Protein AF-A0A383U5Z1-F1 (afdb_monomer_lite)

Secondary structure (DSSP, 8-state):
------EEEE-TTS-EEEEE--HHHHHHHHHHHHHHHHHHH----HHHHHHHHHHHHHHHTT----HHHHHHHHHHHH--

Organism: NCBI:txid2497989

InterPro domains:
  IPR049537 Antitoxin RelB-like [PF18506] (5-36)

Sequence (80 aa):
MVTGNHQFITDNNGTPLSVVIPIQQYNEIIEIVEQYNRESKFKPTPEEMESLEISNQQIIEGKTISSMDLSKRLKDKYGS

Structure (mmCIF, N/CA/C/O backbone):
data_AF-A0A383U5Z1-F1
#
_entry.id   AF-A0A383U5Z1-F1
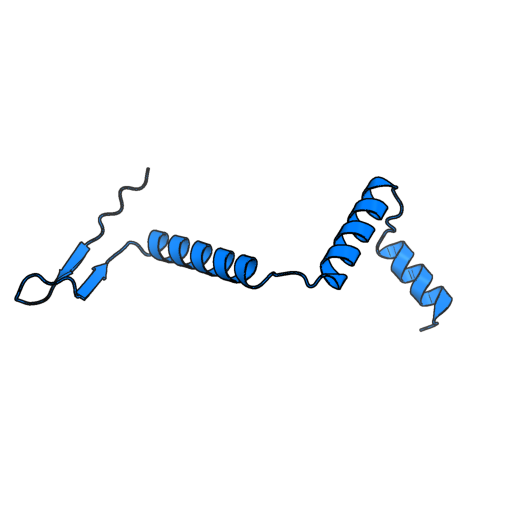#
loop_
_atom_site.group_PDB
_atom_site.id
_atom_site.type_symbol
_atom_site.label_atom_id
_atom_site.label_alt_id
_atom_site.label_comp_id
_atom_site.label_asym_id
_atom_site.label_entity_id
_atom_site.label_seq_id
_atom_site.pdbx_PDB_ins_code
_atom_site.Cartn_x
_atom_site.Cartn_y
_atom_site.Cartn_z
_atom_site.occupancy
_atom_site.B_iso_or_equiv
_atom_site.auth_seq_id
_atom_site.auth_comp_id
_atom_site.auth_asym_id
_atom_site.auth_atom_id
_atom_site.pdbx_PDB_model_num
ATOM 1 N N . MET A 1 1 ? -0.427 -15.982 -15.228 1.00 36.94 1 MET A N 1
ATOM 2 C CA . MET A 1 1 ? 0.946 -15.437 -15.273 1.00 36.94 1 MET A CA 1
ATOM 3 C C . MET A 1 1 ? 0.975 -14.394 -16.375 1.00 36.94 1 MET A C 1
ATOM 5 O O . MET A 1 1 ? 0.802 -14.762 -17.528 1.00 36.94 1 MET A O 1
ATOM 9 N N . VAL A 1 2 ? 1.065 -13.107 -16.034 1.00 41.00 2 VAL A N 1
ATOM 10 C CA . VAL A 1 2 ? 1.133 -12.026 -17.029 1.00 41.00 2 VAL A CA 1
ATOM 11 C C . VAL A 1 2 ? 2.609 -11.779 -17.333 1.00 41.00 2 VAL A C 1
ATOM 13 O O . VAL A 1 2 ? 3.311 -11.140 -16.558 1.00 41.00 2 VAL A O 1
ATOM 16 N N . THR A 1 3 ? 3.106 -12.327 -18.438 1.00 48.06 3 THR A N 1
ATOM 17 C CA . THR A 1 3 ? 4.413 -11.965 -19.001 1.00 48.06 3 THR A CA 1
ATOM 18 C C . THR A 1 3 ? 4.290 -10.595 -19.664 1.00 48.06 3 THR A C 1
ATOM 20 O O . THR A 1 3 ? 3.961 -10.497 -20.844 1.00 48.06 3 THR A O 1
ATOM 23 N N . GLY A 1 4 ? 4.475 -9.523 -18.892 1.00 53.56 4 GLY A N 1
ATOM 24 C CA . GLY A 1 4 ? 4.569 -8.171 -19.441 1.00 53.56 4 GLY A CA 1
ATOM 25 C C . GLY A 1 4 ? 5.990 -7.902 -19.923 1.00 53.56 4 GLY A C 1
ATOM 26 O O . GLY A 1 4 ? 6.915 -7.845 -19.115 1.00 53.56 4 GLY A O 1
ATOM 27 N N . ASN A 1 5 ? 6.163 -7.761 -21.237 1.00 67.88 5 ASN A N 1
ATOM 28 C CA . ASN A 1 5 ? 7.418 -7.324 -21.841 1.00 67.88 5 ASN A CA 1
ATOM 29 C C . ASN A 1 5 ? 7.678 -5.871 -21.433 1.00 67.88 5 ASN A C 1
ATOM 31 O O . ASN A 1 5 ? 7.041 -4.958 -21.956 1.00 67.88 5 ASN A O 1
ATOM 35 N N . HIS A 1 6 ? 8.590 -5.659 -20.489 1.00 71.06 6 HIS A N 1
ATOM 36 C CA . HIS A 1 6 ? 9.121 -4.335 -20.206 1.00 71.06 6 HIS A CA 1
ATOM 37 C C . HIS A 1 6 ? 10.170 -3.997 -21.268 1.00 71.06 6 HIS A C 1
ATOM 39 O O . HIS A 1 6 ? 11.011 -4.830 -21.608 1.00 71.06 6 HIS A O 1
ATOM 45 N N . GLN A 1 7 ? 10.113 -2.785 -21.810 1.00 81.88 7 GLN A N 1
ATOM 46 C CA . GLN A 1 7 ? 11.076 -2.315 -22.801 1.00 81.88 7 GLN A CA 1
ATOM 47 C C . GLN A 1 7 ? 11.840 -1.126 -22.235 1.00 81.88 7 GLN A C 1
ATOM 49 O O . GLN A 1 7 ? 11.240 -0.135 -21.830 1.00 81.88 7 GLN A O 1
ATOM 54 N N . PHE A 1 8 ? 13.166 -1.207 -22.229 1.00 85.81 8 PHE A N 1
ATOM 55 C CA . PHE A 1 8 ? 14.002 -0.071 -21.860 1.00 85.81 8 PHE A CA 1
ATOM 56 C C . PHE A 1 8 ? 14.184 0.864 -23.056 1.00 85.81 8 PHE A C 1
ATOM 58 O O . PHE A 1 8 ? 14.465 0.420 -24.169 1.00 85.81 8 PHE A O 1
ATOM 65 N N . ILE A 1 9 ? 14.039 2.162 -22.810 1.00 88.00 9 ILE A N 1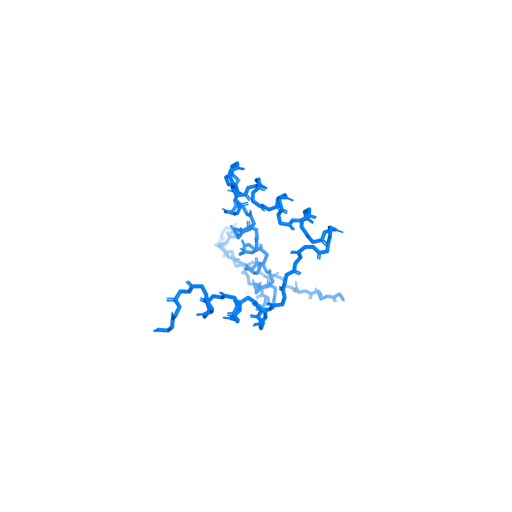
ATOM 66 C CA . ILE A 1 9 ? 14.461 3.219 -23.725 1.00 88.00 9 ILE A CA 1
ATOM 67 C C . ILE A 1 9 ? 15.844 3.656 -23.258 1.00 88.00 9 ILE A C 1
ATOM 69 O O . ILE A 1 9 ? 16.008 4.080 -22.111 1.00 88.00 9 ILE A O 1
ATOM 73 N N . THR A 1 10 ? 16.839 3.522 -24.129 1.00 91.31 10 THR A N 1
ATOM 74 C CA . THR A 1 10 ? 18.243 3.806 -23.819 1.00 91.31 10 THR A CA 1
ATOM 75 C C . THR A 1 10 ? 18.753 5.033 -24.569 1.00 91.31 10 THR A C 1
ATOM 77 O O . THR A 1 10 ? 18.212 5.400 -25.612 1.00 91.31 10 THR A O 1
ATOM 80 N N . ASP A 1 11 ? 19.817 5.647 -24.059 1.00 88.75 11 ASP A N 1
ATOM 81 C CA . ASP A 1 11 ? 20.589 6.646 -24.796 1.00 88.75 11 ASP A CA 1
ATOM 82 C C . ASP A 1 11 ? 21.420 6.005 -25.927 1.00 88.75 11 ASP A C 1
ATOM 84 O O . ASP A 1 11 ? 21.422 4.786 -26.131 1.00 88.75 11 ASP A O 1
ATOM 88 N N . ASN A 1 12 ? 22.161 6.840 -26.658 1.00 89.19 12 ASN A N 1
ATOM 89 C CA . ASN A 1 12 ? 23.019 6.408 -27.767 1.00 89.19 12 ASN A CA 1
ATOM 90 C C . ASN A 1 12 ? 24.180 5.490 -27.335 1.00 89.19 12 ASN A C 1
ATOM 92 O O . ASN A 1 12 ? 24.778 4.835 -28.184 1.00 89.19 12 ASN A O 1
ATOM 96 N N . AS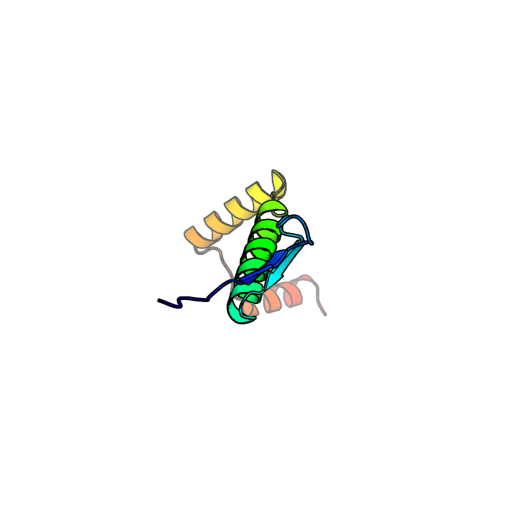N A 1 13 ? 24.498 5.443 -26.040 1.00 91.88 13 ASN A N 1
ATOM 97 C CA . ASN A 1 13 ? 25.534 4.595 -25.455 1.00 91.88 13 ASN A CA 1
ATOM 98 C C . ASN A 1 13 ? 24.950 3.308 -24.841 1.00 91.88 13 ASN A C 1
ATOM 100 O O . ASN A 1 13 ? 25.694 2.515 -24.266 1.00 91.88 13 ASN A O 1
ATOM 104 N N . GLY A 1 14 ? 23.634 3.090 -24.949 1.00 83.56 14 GLY A N 1
ATOM 105 C CA . GLY A 1 14 ? 22.946 1.946 -24.352 1.00 83.56 14 GLY A CA 1
ATOM 106 C C . GLY A 1 14 ? 22.610 2.117 -22.868 1.00 83.56 14 GLY A C 1
ATOM 107 O O . GLY A 1 14 ? 22.158 1.160 -22.239 1.00 83.56 14 GLY A O 1
ATOM 108 N N . THR A 1 15 ? 22.785 3.311 -22.295 1.00 89.50 15 THR A N 1
ATOM 109 C CA . THR A 1 15 ? 22.402 3.606 -20.908 1.00 89.50 15 THR A CA 1
ATOM 110 C C . THR A 1 15 ? 20.877 3.688 -20.798 1.00 89.50 15 THR A C 1
ATOM 112 O O . THR A 1 15 ? 20.273 4.481 -21.522 1.00 89.50 15 THR A O 1
ATOM 115 N N . PRO A 1 16 ? 20.217 2.932 -19.903 1.00 85.75 16 PRO A N 1
ATOM 116 C CA . PRO A 1 16 ? 18.770 3.019 -19.712 1.00 85.75 16 PRO A CA 1
ATOM 117 C C . PRO A 1 16 ? 18.347 4.394 -19.185 1.00 85.75 16 PRO A C 1
ATOM 119 O O . PRO A 1 16 ? 18.827 4.834 -18.143 1.00 85.75 16 PRO A O 1
ATOM 122 N N . LEU A 1 17 ? 17.425 5.056 -19.885 1.00 88.69 17 LEU A N 1
ATOM 123 C CA . LEU A 1 17 ? 16.835 6.335 -19.476 1.00 88.69 17 LEU A CA 1
ATOM 124 C C . LEU A 1 17 ? 15.439 6.153 -18.881 1.00 88.69 17 LEU A C 1
ATOM 126 O O . LEU A 1 17 ? 15.068 6.838 -17.930 1.00 88.69 17 LEU A O 1
ATOM 130 N N . SER A 1 18 ? 14.650 5.238 -19.440 1.00 87.44 18 SER A N 1
ATOM 131 C CA . SER A 1 18 ? 13.305 4.937 -18.955 1.00 87.44 18 SER A CA 1
ATOM 132 C C . SER A 1 18 ? 12.895 3.507 -19.292 1.00 87.44 18 SER A C 1
ATOM 134 O O . SER A 1 18 ? 13.543 2.820 -20.084 1.00 87.44 18 SER A O 1
ATOM 136 N N . VAL A 1 19 ? 11.820 3.043 -18.657 1.00 87.38 19 VAL A N 1
ATOM 137 C CA . VAL A 1 19 ? 11.225 1.731 -18.909 1.00 87.38 19 VAL A CA 1
ATOM 138 C C . VAL A 1 19 ? 9.756 1.903 -19.270 1.00 87.38 19 VAL A C 1
ATOM 140 O O . VAL A 1 19 ? 9.014 2.622 -18.603 1.00 87.38 19 VAL A O 1
ATOM 143 N N . VAL A 1 20 ? 9.345 1.253 -20.351 1.00 88.19 20 VAL A N 1
ATOM 144 C CA . VAL A 1 20 ? 7.956 1.157 -20.784 1.00 88.19 20 VAL A CA 1
ATOM 145 C C . VAL A 1 20 ? 7.394 -0.133 -20.218 1.00 88.19 20 VAL A C 1
ATOM 147 O O . VAL A 1 20 ? 7.915 -1.217 -20.491 1.00 88.19 20 VAL A O 1
ATOM 150 N N . ILE A 1 21 ? 6.332 -0.006 -19.430 1.00 87.12 21 ILE A N 1
ATOM 151 C CA . ILE A 1 21 ? 5.609 -1.124 -18.827 1.00 87.12 21 ILE A CA 1
ATOM 152 C C . ILE A 1 21 ? 4.118 -1.020 -19.165 1.00 87.12 21 ILE A C 1
ATOM 154 O O . ILE A 1 21 ? 3.619 0.089 -19.382 1.00 87.12 21 ILE A O 1
ATOM 158 N N . PRO A 1 22 ? 3.383 -2.145 -19.211 1.00 89.31 22 PRO A N 1
ATOM 159 C CA . PRO A 1 22 ? 1.929 -2.118 -19.303 1.00 89.31 22 PRO A CA 1
ATOM 160 C C . PRO A 1 22 ? 1.317 -1.297 -18.166 1.00 89.31 22 PRO A C 1
ATOM 162 O O . PRO A 1 22 ? 1.760 -1.388 -17.020 1.00 89.31 22 PRO A O 1
ATOM 165 N N . ILE A 1 23 ? 0.257 -0.542 -18.466 1.00 84.75 23 ILE A N 1
ATOM 166 C CA . ILE A 1 23 ? -0.397 0.332 -17.481 1.00 84.75 23 ILE A CA 1
ATOM 167 C C . ILE A 1 23 ? -0.898 -0.442 -16.253 1.00 84.75 23 ILE A C 1
ATOM 169 O O . ILE A 1 23 ? -0.865 0.084 -15.146 1.00 84.75 23 ILE A O 1
ATOM 173 N N . GLN A 1 24 ? -1.288 -1.711 -16.422 1.00 84.62 24 GLN A N 1
ATOM 174 C CA . GLN A 1 24 ? -1.676 -2.574 -15.304 1.00 84.62 24 GLN A CA 1
ATOM 175 C C . GLN A 1 24 ? -0.526 -2.755 -14.302 1.00 84.62 24 GLN A C 1
ATOM 177 O O . GLN A 1 24 ? -0.733 -2.579 -13.108 1.00 84.62 24 GLN A O 1
ATOM 182 N N . GLN A 1 25 ? 0.693 -3.017 -14.786 1.00 81.31 25 GLN A N 1
ATOM 183 C CA . GLN A 1 25 ? 1.868 -3.183 -13.923 1.00 81.31 25 GLN A CA 1
ATOM 184 C C . GLN A 1 25 ? 2.265 -1.873 -13.241 1.00 81.31 25 GLN A C 1
ATOM 186 O O . GLN A 1 25 ? 2.674 -1.878 -12.085 1.00 81.31 25 GLN A O 1
ATOM 191 N N . TYR A 1 26 ? 2.131 -0.739 -13.936 1.00 83.88 26 TYR A N 1
ATOM 192 C CA . TYR A 1 26 ? 2.368 0.569 -13.327 1.00 83.88 26 TYR A CA 1
ATOM 193 C C . TYR A 1 26 ? 1.419 0.820 -12.149 1.00 83.88 26 TYR A C 1
ATOM 195 O O . TYR A 1 26 ? 1.870 1.198 -11.069 1.00 83.88 26 TYR A O 1
ATOM 203 N N . ASN A 1 27 ? 0.122 0.564 -12.340 1.00 85.44 27 ASN A N 1
ATOM 204 C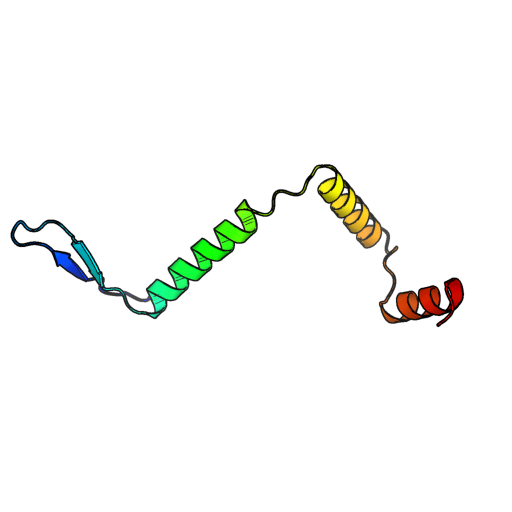 CA . ASN A 1 27 ? -0.881 0.760 -11.296 1.00 85.44 27 ASN A CA 1
ATOM 205 C C . ASN A 1 27 ? -0.621 -0.144 -10.083 1.00 85.44 27 ASN A C 1
ATOM 207 O O . ASN A 1 27 ? -0.643 0.349 -8.961 1.00 85.44 27 ASN A O 1
ATOM 211 N N . GLU A 1 28 ? -0.286 -1.420 -10.302 1.00 83.50 28 GLU A N 1
ATOM 212 C CA . GLU A 1 28 ? 0.086 -2.352 -9.226 1.00 83.50 28 GLU A CA 1
ATOM 213 C C . GLU A 1 28 ? 1.280 -1.830 -8.404 1.00 83.50 28 GLU A C 1
ATOM 215 O O . GLU A 1 28 ? 1.256 -1.854 -7.173 1.00 83.50 28 GLU A O 1
ATOM 220 N N . ILE A 1 29 ? 2.316 -1.302 -9.068 1.00 82.75 29 ILE A N 1
ATOM 221 C CA . ILE A 1 29 ? 3.489 -0.724 -8.393 1.00 82.75 29 ILE A CA 1
ATOM 222 C C . ILE A 1 29 ? 3.088 0.491 -7.546 1.00 82.75 29 ILE A C 1
ATOM 224 O O . ILE A 1 29 ? 3.535 0.616 -6.405 1.00 82.75 29 ILE A O 1
ATOM 228 N N . ILE A 1 30 ? 2.249 1.382 -8.079 1.00 86.00 30 ILE A N 1
ATOM 229 C CA . ILE A 1 30 ? 1.786 2.568 -7.349 1.00 86.00 30 ILE A CA 1
ATOM 230 C C . ILE A 1 30 ? 0.931 2.178 -6.141 1.00 86.00 30 ILE A C 1
ATOM 232 O O . ILE A 1 30 ? 1.168 2.701 -5.055 1.00 86.00 30 ILE A O 1
ATOM 236 N N . GLU A 1 31 ? 0.004 1.232 -6.284 1.00 84.31 31 GLU A N 1
ATOM 237 C CA . GLU A 1 31 ? -0.830 0.750 -5.177 1.00 84.31 31 GLU A CA 1
ATOM 238 C C . GLU A 1 31 ? 0.016 0.193 -4.025 1.00 84.31 31 GLU A C 1
ATOM 240 O O . GLU A 1 31 ? -0.212 0.547 -2.865 1.00 84.31 31 GLU A O 1
ATOM 245 N N . ILE A 1 32 ? 1.046 -0.602 -4.340 1.00 78.31 32 ILE A N 1
ATOM 246 C CA . ILE A 1 32 ? 1.989 -1.143 -3.350 1.00 78.31 32 ILE A CA 1
ATOM 247 C C . ILE A 1 32 ? 2.766 -0.016 -2.661 1.00 78.31 32 ILE A C 1
ATOM 249 O O . ILE A 1 32 ? 2.889 -0.004 -1.436 1.00 78.31 32 ILE A O 1
ATOM 253 N N . VAL A 1 33 ? 3.284 0.951 -3.423 1.00 75.75 33 VAL A N 1
ATOM 254 C CA . VAL A 1 33 ? 4.038 2.089 -2.871 1.00 75.75 33 VAL A CA 1
ATOM 255 C C . VAL A 1 33 ? 3.150 2.965 -1.988 1.00 75.75 33 VAL A C 1
ATOM 257 O O . VAL A 1 33 ? 3.589 3.439 -0.938 1.00 75.75 33 VAL A O 1
ATOM 260 N N . GLU A 1 34 ? 1.898 3.188 -2.372 1.00 80.06 34 GLU A N 1
ATOM 261 C CA . GLU A 1 34 ? 0.942 3.931 -1.561 1.00 80.06 34 GLU A CA 1
ATOM 262 C C . GLU A 1 34 ? 0.551 3.182 -0.292 1.00 80.06 34 GLU A C 1
ATOM 264 O O . GLU A 1 34 ? 0.481 3.797 0.771 1.00 80.06 34 GLU A O 1
ATOM 269 N N . GLN A 1 35 ? 0.308 1.873 -0.378 1.00 73.62 35 GLN A N 1
ATOM 270 C CA . GLN A 1 35 ? 0.024 1.041 0.785 1.00 73.62 35 GLN A CA 1
ATOM 271 C C . GLN A 1 35 ? 1.205 1.058 1.755 1.00 73.62 35 GLN A C 1
ATOM 273 O O . GLN A 1 35 ? 1.017 1.370 2.927 1.00 73.62 35 GLN A O 1
ATOM 278 N N . TYR A 1 36 ? 2.423 0.849 1.257 1.00 69.44 36 TYR A N 1
ATOM 279 C CA . TYR A 1 36 ? 3.628 0.918 2.075 1.00 69.44 36 TYR A CA 1
ATOM 280 C C . TYR A 1 36 ? 3.816 2.306 2.694 1.00 69.44 36 TYR A C 1
ATOM 282 O O . TYR A 1 36 ? 4.191 2.416 3.854 1.00 69.44 36 TYR A O 1
ATOM 290 N N . ASN A 1 37 ? 3.507 3.387 1.974 1.00 66.44 37 ASN A N 1
ATOM 291 C CA . ASN A 1 37 ? 3.536 4.736 2.541 1.00 66.44 37 ASN A CA 1
ATOM 292 C C . ASN A 1 37 ? 2.442 4.966 3.590 1.00 66.44 37 ASN A C 1
ATOM 294 O O . ASN A 1 37 ? 2.698 5.658 4.573 1.00 66.44 37 ASN A O 1
ATOM 298 N N . ARG A 1 38 ? 1.235 4.420 3.406 1.00 66.31 38 ARG A N 1
ATOM 299 C CA . ARG A 1 38 ? 0.149 4.487 4.397 1.00 66.31 38 ARG A CA 1
ATOM 300 C C . ARG A 1 38 ? 0.528 3.722 5.666 1.00 66.31 38 ARG A C 1
ATOM 302 O O . ARG A 1 38 ? 0.416 4.276 6.752 1.00 66.31 38 ARG A O 1
ATOM 309 N N . GLU A 1 39 ? 1.059 2.513 5.526 1.00 62.03 39 GLU A N 1
ATOM 310 C CA . GLU A 1 39 ? 1.508 1.667 6.638 1.00 62.03 39 GLU A CA 1
ATOM 311 C C . GLU A 1 39 ? 2.774 2.218 7.316 1.00 62.03 39 GLU A C 1
ATOM 313 O O . GLU A 1 39 ? 2.866 2.240 8.536 1.00 62.03 39 GLU A O 1
ATOM 318 N N . SER A 1 40 ? 3.728 2.754 6.551 1.00 58.72 40 SER A N 1
ATOM 319 C CA . SER A 1 40 ? 4.958 3.362 7.081 1.00 58.72 40 SER A CA 1
ATOM 320 C C . SER A 1 40 ? 4.696 4.674 7.830 1.00 58.72 40 SER A C 1
ATOM 322 O O . SER A 1 40 ? 5.389 4.981 8.806 1.00 58.72 40 SER A O 1
ATOM 324 N N . LYS A 1 41 ? 3.690 5.447 7.396 1.00 57.28 41 LYS A N 1
ATOM 325 C CA . LYS A 1 41 ? 3.231 6.665 8.083 1.00 57.28 41 LYS A CA 1
ATOM 326 C C . LYS A 1 41 ? 2.323 6.364 9.272 1.00 57.28 41 LYS A C 1
ATOM 328 O O . LYS A 1 41 ? 2.221 7.203 10.162 1.00 57.28 41 LYS A O 1
ATOM 333 N N . PHE A 1 42 ? 1.697 5.191 9.313 1.00 61.12 42 PHE A N 1
ATOM 334 C CA . PHE A 1 42 ? 0.947 4.735 10.473 1.00 61.12 42 PHE A CA 1
ATOM 335 C C . PHE A 1 42 ? 1.909 4.156 11.514 1.00 61.12 42 PHE A C 1
ATOM 337 O O . PHE A 1 42 ? 2.135 2.954 11.615 1.00 61.12 42 PHE A O 1
ATOM 344 N N . LYS A 1 43 ? 2.503 5.052 12.300 1.00 65.12 43 LYS A N 1
ATOM 345 C CA . LYS A 1 43 ? 3.1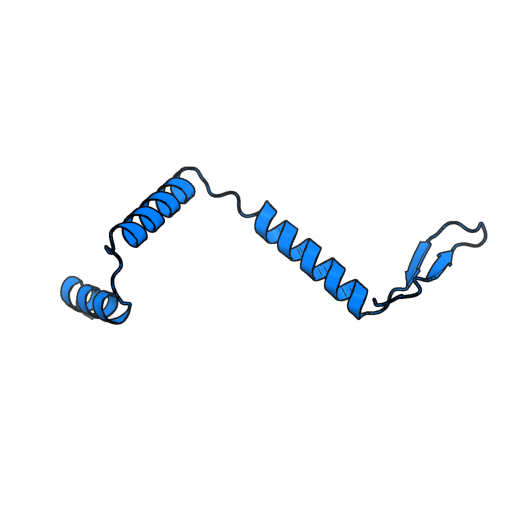80 4.700 13.547 1.00 65.12 43 LYS A CA 1
ATOM 346 C C . LYS A 1 43 ? 2.310 5.212 14.687 1.00 65.12 43 LYS A C 1
ATOM 348 O O . LYS A 1 43 ? 2.437 6.394 15.006 1.00 65.12 43 LYS A O 1
ATOM 353 N N . PRO A 1 44 ? 1.421 4.373 15.251 1.00 62.38 44 PRO A N 1
ATOM 354 C CA . PRO A 1 44 ? 0.617 4.797 16.380 1.00 62.38 44 PRO A CA 1
ATOM 355 C C . PRO A 1 44 ? 1.550 5.274 17.488 1.00 62.38 44 PRO A C 1
ATOM 357 O O . PRO A 1 44 ? 2.533 4.609 17.832 1.00 62.38 44 PRO A O 1
ATOM 360 N N . THR A 1 45 ? 1.260 6.456 18.013 1.00 76.62 45 THR A N 1
ATOM 361 C CA . THR A 1 45 ? 1.865 6.934 19.253 1.00 76.62 45 THR A CA 1
ATOM 362 C C . THR A 1 45 ? 1.580 5.932 20.382 1.00 76.62 45 THR A C 1
ATOM 364 O O . THR A 1 45 ? 0.646 5.133 20.274 1.00 76.62 45 THR A O 1
ATOM 367 N N . PRO A 1 46 ? 2.353 5.936 21.483 1.00 77.62 46 PRO A N 1
ATOM 368 C CA . PRO A 1 46 ? 2.080 5.054 22.620 1.00 77.62 46 PRO A CA 1
ATOM 369 C C . PRO A 1 46 ? 0.631 5.150 23.129 1.00 77.62 46 PRO A C 1
ATOM 371 O O . PRO A 1 46 ? 0.033 4.129 23.447 1.00 77.62 46 PRO A O 1
ATOM 374 N N . GLU A 1 47 ? 0.049 6.353 23.117 1.00 77.44 47 GLU A N 1
ATOM 375 C CA . GLU A 1 47 ? -1.345 6.603 23.508 1.00 77.44 47 GLU A CA 1
ATOM 376 C C . GLU A 1 47 ? -2.350 5.989 22.517 1.00 77.44 47 GLU A C 1
ATOM 378 O O . GLU A 1 47 ? -3.339 5.376 22.919 1.00 77.44 47 GLU A O 1
ATOM 383 N N . GLU A 1 48 ? -2.098 6.102 21.209 1.00 72.44 48 GLU A N 1
ATOM 384 C CA . GLU A 1 48 ? -2.933 5.461 20.186 1.00 72.44 48 GLU A CA 1
ATOM 385 C C . GLU A 1 48 ? -2.822 3.933 20.247 1.00 72.44 48 GLU A C 1
ATOM 387 O O . GLU A 1 48 ? -3.814 3.238 20.038 1.00 72.44 48 GLU A O 1
ATOM 392 N N . MET A 1 49 ? -1.643 3.401 20.579 1.00 80.50 49 MET A N 1
ATOM 393 C CA . MET A 1 49 ? -1.443 1.966 20.776 1.00 80.50 49 MET A CA 1
ATOM 394 C C . MET A 1 49 ? -2.232 1.452 21.986 1.00 80.50 49 MET A C 1
ATOM 396 O O . MET A 1 49 ? -2.939 0.452 21.872 1.00 80.50 49 MET A O 1
ATOM 400 N N . GLU A 1 50 ? -2.172 2.164 23.115 1.00 79.88 50 GLU A N 1
ATOM 401 C CA . GLU A 1 50 ? -2.964 1.855 24.312 1.00 79.88 50 GLU A CA 1
ATOM 402 C C . GLU A 1 50 ? -4.469 1.917 24.005 1.00 79.88 50 GLU A C 1
ATOM 404 O O . GLU A 1 50 ? -5.233 1.032 24.391 1.00 79.88 50 GLU A O 1
ATOM 409 N N . SER A 1 51 ? -4.907 2.913 23.227 1.00 79.00 51 SER A N 1
ATOM 410 C CA . SER A 1 51 ? -6.302 3.031 22.790 1.00 79.00 51 SER A CA 1
ATOM 411 C C . SER A 1 51 ? -6.758 1.840 21.936 1.00 79.00 51 SER A C 1
ATOM 413 O O . SER A 1 51 ? -7.855 1.311 22.146 1.00 79.00 51 SER A O 1
ATOM 415 N N . LEU A 1 52 ? -5.913 1.377 21.008 1.00 79.88 52 LEU A N 1
ATOM 416 C CA . LEU A 1 52 ? -6.183 0.194 20.188 1.00 79.88 52 LEU A CA 1
ATOM 417 C C . LEU A 1 52 ? -6.251 -1.085 21.034 1.00 79.88 52 LEU A C 1
ATOM 419 O O . LEU A 1 52 ? -7.132 -1.917 20.814 1.00 79.88 52 LEU A O 1
ATOM 423 N N . GLU A 1 53 ? -5.366 -1.236 22.020 1.00 78.38 53 GLU A N 1
ATOM 424 C CA . GLU A 1 53 ? -5.363 -2.378 22.939 1.00 78.38 53 GLU A CA 1
ATOM 425 C C . GLU A 1 53 ? -6.631 -2.412 23.804 1.00 78.38 53 GLU A C 1
ATOM 427 O O . GLU A 1 53 ? -7.312 -3.439 23.871 1.00 78.38 53 GLU A O 1
ATOM 432 N N . ILE A 1 54 ? -7.024 -1.268 24.373 1.00 84.38 54 ILE A N 1
ATOM 433 C CA . ILE A 1 54 ? -8.276 -1.126 25.127 1.00 84.38 54 ILE A CA 1
ATOM 434 C C . ILE A 1 54 ? -9.480 -1.457 24.241 1.00 84.38 54 ILE A C 1
ATOM 436 O O . ILE A 1 54 ? -10.391 -2.167 24.674 1.00 84.38 54 ILE A O 1
ATOM 440 N N . SER A 1 55 ? -9.498 -0.963 23.001 1.00 79.62 55 SER A N 1
ATOM 441 C CA . SER A 1 55 ? -10.586 -1.233 22.058 1.00 79.62 55 SER A CA 1
ATOM 442 C C . SER A 1 55 ? -10.697 -2.727 21.737 1.00 79.62 55 SER A C 1
ATOM 444 O O . SER A 1 55 ? -11.789 -3.293 21.826 1.00 79.62 55 SER A O 1
ATOM 446 N N . ASN A 1 56 ? -9.574 -3.395 21.464 1.00 78.88 56 ASN A N 1
ATOM 447 C CA . ASN A 1 56 ? -9.535 -4.842 21.242 1.00 78.88 56 ASN A CA 1
ATOM 448 C C . ASN A 1 56 ? -10.032 -5.626 22.461 1.00 78.88 56 ASN A C 1
ATOM 450 O O . ASN A 1 56 ? -10.831 -6.552 22.315 1.00 78.88 56 ASN A O 1
ATOM 454 N N . GLN A 1 57 ? -9.628 -5.224 23.665 1.00 80.94 57 GLN A N 1
ATOM 455 C CA . GLN A 1 57 ? -10.082 -5.865 24.894 1.00 80.94 57 GLN A CA 1
ATOM 456 C C . GLN A 1 57 ? -11.594 -5.691 25.100 1.00 80.94 57 GLN A C 1
ATOM 458 O O . GLN A 1 57 ? -12.286 -6.642 25.457 1.00 80.94 57 GLN A O 1
ATOM 463 N N . GLN A 1 58 ? -12.146 -4.513 24.796 1.00 83.56 58 GLN A N 1
ATOM 464 C CA . GLN A 1 58 ? -13.592 -4.276 24.843 1.00 83.56 58 GLN A CA 1
ATOM 465 C C . GLN A 1 58 ? -14.361 -5.131 23.828 1.00 83.56 58 GLN A C 1
ATOM 467 O O . GLN A 1 58 ? -15.470 -5.568 24.133 1.00 83.56 58 GLN A O 1
ATOM 472 N N . ILE A 1 59 ? -13.789 -5.396 22.649 1.00 80.00 59 ILE A N 1
ATOM 473 C CA . ILE A 1 59 ? -14.367 -6.314 21.655 1.00 80.00 59 ILE A CA 1
ATOM 474 C C . ILE A 1 59 ? -14.388 -7.745 22.201 1.00 80.00 59 ILE A C 1
ATOM 476 O O . ILE A 1 59 ? -15.440 -8.384 22.182 1.00 80.00 59 ILE A O 1
ATOM 480 N N . ILE A 1 60 ? -13.261 -8.227 22.735 1.00 82.69 60 ILE A N 1
ATOM 481 C CA . ILE A 1 60 ? -13.138 -9.573 23.322 1.00 82.69 60 ILE A CA 1
ATOM 482 C C . ILE A 1 60 ? -14.125 -9.761 24.481 1.00 82.69 60 ILE A C 1
ATOM 484 O O . ILE A 1 60 ? -14.764 -10.804 24.602 1.00 82.69 60 ILE A O 1
ATOM 488 N N . GLU A 1 61 ? -14.293 -8.738 25.314 1.00 87.94 61 GLU A N 1
ATOM 489 C CA . GLU A 1 61 ? -15.199 -8.751 26.465 1.00 87.94 61 GLU A CA 1
ATOM 490 C C . GLU A 1 61 ? -16.672 -8.497 26.097 1.00 87.94 61 GLU A C 1
ATOM 492 O O . GLU A 1 61 ? -17.525 -8.441 26.985 1.00 87.94 61 GLU A O 1
ATOM 497 N N . GLY A 1 62 ? -16.993 -8.307 24.810 1.00 82.44 62 GLY A N 1
ATOM 498 C CA . GLY A 1 62 ? -18.353 -8.019 24.344 1.00 82.44 62 GLY A CA 1
ATOM 499 C C . GLY A 1 62 ? -18.900 -6.668 24.822 1.00 82.44 62 GLY A C 1
ATOM 500 O O . GLY A 1 62 ? -20.110 -6.454 24.839 1.00 82.44 62 GLY A O 1
ATOM 501 N N . LYS A 1 63 ? -18.019 -5.745 25.221 1.00 81.88 63 LYS A N 1
ATOM 502 C CA . LYS A 1 63 ? -18.343 -4.402 25.732 1.00 81.88 63 LYS A CA 1
ATOM 503 C C . LYS A 1 63 ? -18.564 -3.368 24.624 1.00 81.88 63 LYS A C 1
ATOM 505 O O . LYS A 1 63 ? -18.695 -2.177 24.905 1.00 81.88 63 LYS A O 1
ATOM 510 N N . THR A 1 64 ? -18.621 -3.798 23.368 1.00 83.25 64 THR A N 1
ATOM 511 C CA . THR A 1 64 ? -18.996 -2.951 22.233 1.00 83.25 64 THR A CA 1
ATOM 512 C C . THR A 1 64 ? -20.489 -2.645 22.254 1.00 83.25 64 THR A C 1
ATOM 514 O O . THR A 1 64 ? -21.301 -3.506 22.586 1.00 83.25 64 THR A O 1
ATOM 517 N N . ILE A 1 65 ? -20.870 -1.439 21.839 1.00 82.56 65 ILE A N 1
ATOM 518 C CA . ILE A 1 65 ? -22.276 -1.053 21.676 1.00 82.56 65 ILE A CA 1
ATOM 519 C C . ILE A 1 65 ? -22.587 -0.788 20.207 1.00 82.56 65 ILE A C 1
ATOM 521 O O . ILE A 1 65 ? -21.711 -0.380 19.443 1.00 82.56 65 ILE A O 1
ATOM 525 N N . SER A 1 66 ? -23.841 -0.998 19.807 1.00 84.06 66 SER A N 1
ATOM 526 C CA . SER A 1 66 ? -24.268 -0.668 18.450 1.00 84.06 66 SER A CA 1
ATOM 527 C C . SER A 1 66 ? -24.261 0.849 18.228 1.00 84.06 66 SER A C 1
ATOM 529 O O . SER A 1 66 ? -24.434 1.639 19.161 1.00 84.06 66 SER A O 1
ATOM 531 N N . SER A 1 67 ? -24.115 1.273 16.971 1.00 77.50 67 SER A N 1
ATOM 532 C CA . SER A 1 67 ? -24.196 2.693 16.598 1.00 77.50 67 SER A CA 1
ATOM 533 C C . SER A 1 67 ? -25.541 3.324 16.996 1.00 77.50 67 SER A C 1
ATOM 535 O O . SER A 1 67 ? -25.588 4.469 17.447 1.00 77.50 67 SER A O 1
ATOM 537 N N . MET A 1 68 ? -26.631 2.554 16.911 1.00 83.69 68 MET A N 1
ATOM 538 C CA . MET A 1 68 ? -27.966 2.992 17.318 1.00 83.69 68 MET A CA 1
ATOM 539 C C . MET A 1 68 ? -28.047 3.233 18.832 1.00 83.69 68 MET A C 1
ATOM 541 O O . MET A 1 68 ? -28.563 4.265 19.264 1.00 83.69 68 MET A O 1
ATOM 545 N N . ASP A 1 69 ? -27.478 2.331 19.635 1.00 83.31 69 ASP A N 1
ATOM 546 C CA . ASP A 1 69 ? -27.438 2.475 21.095 1.00 83.31 69 ASP A CA 1
ATOM 547 C C . ASP A 1 69 ? -26.525 3.622 21.531 1.00 83.31 69 ASP A C 1
ATOM 549 O O . ASP A 1 69 ? -26.858 4.361 22.460 1.00 83.31 69 ASP A O 1
ATOM 553 N N . LEU A 1 70 ? -25.398 3.814 20.841 1.00 83.56 70 LEU A N 1
ATOM 554 C CA . LEU A 1 70 ? -24.521 4.962 21.050 1.00 83.56 70 LEU A CA 1
ATOM 555 C C . LEU A 1 70 ? -25.263 6.273 20.758 1.00 83.56 70 LEU A C 1
ATOM 557 O O . LEU A 1 70 ? -25.242 7.182 21.584 1.00 83.56 70 LEU A O 1
ATOM 561 N N . SER A 1 71 ? -25.962 6.354 19.622 1.00 82.38 71 SER A N 1
ATOM 562 C CA . SER A 1 71 ? -26.746 7.533 19.238 1.00 82.38 71 SER A CA 1
ATOM 563 C C . SER A 1 71 ? -27.825 7.862 20.272 1.00 82.38 71 SER A C 1
ATOM 565 O O . SER A 1 71 ? -27.966 9.020 20.671 1.00 82.38 71 SER A O 1
ATOM 567 N N . LYS A 1 72 ? -28.535 6.841 20.772 1.00 87.31 72 LYS A N 1
ATOM 568 C CA . LYS A 1 72 ? -29.530 6.995 21.838 1.00 87.31 72 LYS A CA 1
ATOM 569 C C . LYS A 1 72 ? -28.897 7.529 23.128 1.00 87.31 72 LYS A C 1
ATOM 571 O O . LYS A 1 72 ? -29.354 8.539 23.646 1.00 87.31 72 LYS A O 1
ATOM 576 N N . ARG A 1 73 ? -27.796 6.924 23.592 1.00 87.94 73 ARG A N 1
ATOM 577 C CA . ARG A 1 73 ? -27.077 7.365 24.805 1.00 87.94 73 ARG A CA 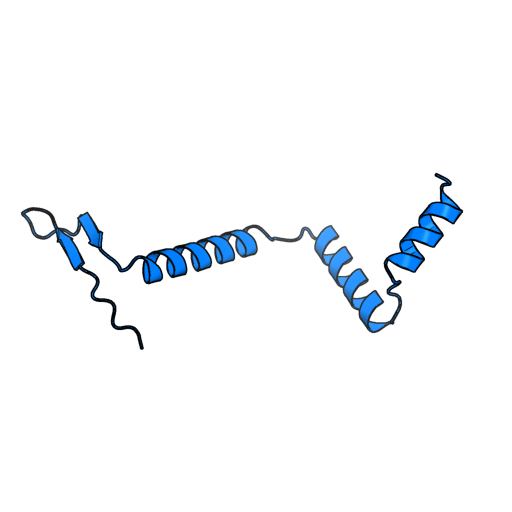1
ATOM 578 C C . ARG A 1 73 ? -26.567 8.800 24.705 1.00 87.94 73 ARG A C 1
ATOM 580 O O . ARG A 1 73 ? -26.614 9.528 25.691 1.00 87.94 73 ARG A O 1
ATOM 587 N N . LEU A 1 74 ? -26.060 9.203 23.540 1.00 87.38 74 LEU A N 1
ATOM 588 C CA . LEU A 1 74 ? -25.572 10.566 23.324 1.00 87.38 74 LEU A CA 1
ATOM 589 C C . LEU A 1 74 ? -26.719 11.582 23.366 1.00 87.38 74 LEU A C 1
ATOM 591 O O . LEU A 1 74 ? -26.579 12.606 24.032 1.00 87.38 74 LEU A O 1
ATOM 595 N N . LYS A 1 75 ? -27.864 11.273 22.741 1.00 86.12 75 LYS A N 1
ATOM 596 C CA . LYS A 1 75 ? -29.078 12.102 22.830 1.00 86.12 75 LYS A CA 1
ATOM 597 C C . LYS A 1 75 ? -29.606 12.204 24.260 1.00 86.12 75 LYS A C 1
ATOM 599 O O . LYS A 1 75 ? -29.913 13.305 24.702 1.00 86.12 75 LYS A O 1
ATOM 604 N N . ASP A 1 76 ? -29.656 11.087 24.983 1.00 88.00 76 ASP A N 1
ATOM 605 C CA . ASP A 1 76 ? -30.130 11.045 26.372 1.00 88.00 76 ASP A CA 1
ATOM 606 C C . ASP A 1 76 ? -29.208 11.836 27.319 1.00 88.00 76 ASP A C 1
ATOM 608 O O . ASP A 1 76 ? -29.676 12.444 28.279 1.00 88.00 76 ASP A O 1
ATOM 612 N N . LYS A 1 77 ? -27.892 11.836 27.063 1.00 84.88 77 LYS A N 1
ATOM 613 C CA . LYS A 1 77 ? -26.895 12.465 27.941 1.00 84.88 77 LYS A CA 1
ATOM 614 C C . LYS A 1 77 ? -26.692 13.956 27.682 1.00 84.88 77 LYS A C 1
ATOM 616 O O . LYS A 1 77 ? -26.432 14.691 28.631 1.00 84.88 77 LYS A O 1
ATOM 621 N N . TYR A 1 78 ? -26.751 14.390 26.426 1.00 86.31 78 TYR A N 1
ATOM 622 C CA . TYR A 1 78 ? -26.397 15.762 26.055 1.00 86.31 78 TYR A CA 1
ATOM 623 C C . TYR A 1 78 ? -27.581 16.594 25.557 1.00 86.31 78 TYR A C 1
ATOM 625 O O . TYR A 1 78 ? -27.445 17.811 25.487 1.00 86.31 78 TYR A O 1
ATOM 633 N N . GLY A 1 79 ? -28.739 15.979 25.276 1.00 70.25 79 GLY A N 1
ATOM 634 C CA . GLY A 1 79 ? -29.840 16.658 24.590 1.00 70.25 79 GLY A CA 1
ATOM 635 C C . GLY A 1 79 ? -29.446 17.053 23.162 1.00 70.25 79 GLY A C 1
ATOM 636 O O . GLY A 1 79 ? -28.268 17.148 22.830 1.00 70.25 79 GLY A O 1
ATOM 637 N N . SER A 1 80 ? -30.421 17.202 22.265 1.00 59.75 80 SER A N 1
ATOM 638 C CA . SER A 1 80 ? -30.168 17.845 20.963 1.00 59.75 80 SER A CA 1
ATOM 639 C C . SER A 1 80 ? -30.056 19.354 21.123 1.00 59.75 80 SER A C 1
ATOM 641 O O . SER A 1 80 ? -30.842 19.895 21.932 1.00 59.75 80 SER A O 1
#

Radius of gyration: 25.08 Å; chains: 1; bounding box: 56×33×56 Å

Foldseek 3Di:
DDPWDKDFDADPVRHGPDIDTPPVVVVVVVVVVVVCVVVVVPDDDPVSVVVVVVVVVCVVVVVDDDPVVVVVVCCVPPND

pLDDT: mean 78.47, std 11.29, range [36.94, 91.88]